Protein AF-A0A6J0A9E3-F1 (afdb_monomer_lite)

pLDDT: mean 71.64, std 21.7, range [32.66, 97.62]

Structure (mmCIF, N/CA/C/O backbone):
data_AF-A0A6J0A9E3-F1
#
_entry.id   AF-A0A6J0A9E3-F1
#
loop_
_atom_site.group_PDB
_atom_site.id
_atom_site.type_symbol
_atom_site.label_atom_id
_atom_site.label_alt_id
_atom_site.label_comp_id
_atom_site.label_asym_id
_atom_site.label_entity_id
_atom_site.label_seq_id
_atom_site.pdbx_PDB_ins_code
_atom_site.Cartn_x
_atom_site.Cartn_y
_atom_site.Cartn_z
_atom_site.occupancy
_atom_site.B_iso_or_equiv
_atom_site.auth_seq_id
_atom_site.auth_comp_id
_atom_site.auth_asym_id
_atom_site.auth_atom_i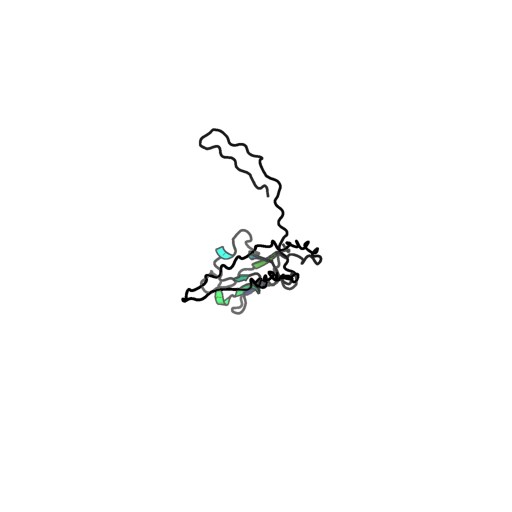d
_atom_site.pdbx_PDB_model_num
ATOM 1 N N . TRP A 1 1 ? 7.634 0.280 -9.170 1.00 94.19 1 TRP A N 1
ATOM 2 C CA . TRP A 1 1 ? 6.424 0.664 -8.422 1.00 94.19 1 TRP A CA 1
ATOM 3 C C . TRP A 1 1 ? 5.252 0.596 -9.374 1.00 94.19 1 TRP A C 1
ATOM 5 O O . TRP A 1 1 ? 5.430 0.999 -10.518 1.00 94.19 1 TRP A O 1
ATOM 15 N N . SER A 1 2 ? 4.120 0.053 -8.935 1.00 93.94 2 SER A N 1
ATOM 16 C CA . SER A 1 2 ? 2.859 0.096 -9.679 1.00 93.94 2 SER A CA 1
ATOM 17 C C . SER A 1 2 ? 2.218 1.485 -9.619 1.00 93.94 2 SER A C 1
ATOM 19 O O . SER A 1 2 ? 2.639 2.338 -8.829 1.00 93.94 2 SER A O 1
ATOM 21 N N . ASP A 1 3 ? 1.162 1.672 -10.410 1.00 96.12 3 ASP A N 1
ATOM 22 C CA . ASP A 1 3 ? 0.161 2.705 -10.146 1.00 96.12 3 ASP A CA 1
ATOM 23 C C . ASP A 1 3 ? -0.549 2.440 -8.803 1.00 96.12 3 ASP A C 1
ATOM 25 O O . ASP A 1 3 ? -0.415 1.357 -8.216 1.00 96.12 3 ASP A O 1
ATOM 29 N N . TRP A 1 4 ? -1.276 3.445 -8.310 1.00 96.75 4 TRP A N 1
ATOM 30 C CA . TRP A 1 4 ? -2.103 3.316 -7.111 1.00 96.75 4 TRP A CA 1
ATOM 31 C C . TRP A 1 4 ? -3.332 2.444 -7.381 1.00 96.75 4 TRP A C 1
ATOM 33 O O . TRP A 1 4 ? -3.966 2.541 -8.431 1.00 96.75 4 TRP A O 1
ATOM 43 N N . ILE A 1 5 ? -3.643 1.592 -6.412 1.00 97.06 5 ILE A N 1
ATOM 44 C CA . ILE A 1 5 ? -4.731 0.624 -6.408 1.00 97.06 5 ILE A CA 1
ATOM 45 C C . ILE A 1 5 ? -5.691 1.061 -5.300 1.00 97.06 5 ILE A C 1
ATOM 47 O O . ILE A 1 5 ? -5.298 1.082 -4.134 1.00 97.06 5 ILE A O 1
ATOM 51 N N . ASN A 1 6 ? -6.901 1.448 -5.703 1.00 96.25 6 ASN A N 1
ATOM 52 C CA . ASN A 1 6 ? -8.022 1.828 -4.842 1.00 96.25 6 ASN A CA 1
ATOM 53 C C . ASN A 1 6 ? -9.274 1.089 -5.347 1.00 96.25 6 ASN A C 1
ATOM 55 O O . ASN A 1 6 ? -10.073 1.617 -6.129 1.00 96.25 6 ASN A O 1
ATOM 59 N N . GLY A 1 7 ? -9.311 -0.217 -5.099 1.00 92.88 7 GLY A N 1
ATOM 60 C CA . GLY A 1 7 ? -10.328 -1.121 -5.619 1.00 92.88 7 GLY A CA 1
ATOM 61 C C . GLY A 1 7 ? -11.531 -1.259 -4.692 1.00 92.88 7 GLY A C 1
ATOM 62 O O . GLY A 1 7 ? -12.650 -1.456 -5.178 1.00 92.88 7 GLY A O 1
ATOM 63 N N . HIS A 1 8 ? -11.314 -1.168 -3.383 1.00 93.94 8 HIS A N 1
ATOM 64 C CA . HIS A 1 8 ? -12.345 -1.218 -2.364 1.00 93.94 8 HIS A CA 1
ATOM 65 C C . HIS A 1 8 ? -12.559 0.168 -1.755 1.00 93.94 8 HIS A C 1
ATOM 67 O O . HIS A 1 8 ? -11.704 1.026 -1.845 1.00 93.94 8 HIS A O 1
ATOM 73 N N . HIS A 1 9 ? -13.767 0.419 -1.250 1.00 92.12 9 HIS A N 1
ATOM 74 C CA . HIS A 1 9 ? -14.094 1.698 -0.630 1.00 92.12 9 HIS A CA 1
ATOM 75 C C . HIS A 1 9 ? -14.979 1.437 0.590 1.00 92.12 9 HIS A C 1
ATOM 77 O O . HIS A 1 9 ? -15.929 0.648 0.489 1.00 92.12 9 HIS A O 1
ATOM 83 N N . PRO A 1 10 ? -14.746 2.117 1.720 1.00 89.88 10 PRO A N 1
ATOM 84 C CA . PRO A 1 10 ? -15.525 1.906 2.926 1.00 89.88 10 PRO A CA 1
ATOM 85 C C . PRO A 1 10 ? -16.946 2.456 2.805 1.00 89.88 10 PRO A C 1
ATOM 87 O O . PRO A 1 10 ? -17.189 3.572 2.338 1.00 89.88 10 PRO A O 1
ATOM 90 N N . SER A 1 11 ? -17.909 1.690 3.309 1.00 84.75 11 SER A N 1
ATOM 91 C CA . SER A 1 11 ? -19.286 2.113 3.551 1.00 84.75 11 SER A CA 1
ATOM 92 C C . SER A 1 11 ? -19.613 2.105 5.054 1.00 84.75 11 SER A C 1
ATOM 94 O O . SER A 1 11 ? -18.792 1.782 5.912 1.00 84.75 11 SER A O 1
ATOM 96 N N . GLY A 1 12 ? -20.826 2.540 5.410 1.00 77.31 12 GLY A N 1
ATOM 97 C CA . GLY A 1 12 ? -21.225 2.766 6.807 1.00 77.31 12 GLY A CA 1
ATOM 98 C C . GLY A 1 12 ? -21.613 1.515 7.609 1.00 77.31 12 GLY A C 1
ATOM 99 O O . GLY A 1 12 ? -22.109 1.658 8.725 1.00 77.31 12 GLY A O 1
ATOM 100 N N . GLY A 1 13 ? -21.476 0.307 7.056 1.00 81.06 13 GLY A N 1
ATOM 101 C CA . GLY A 1 13 ? -21.818 -0.939 7.755 1.00 81.06 13 GLY A CA 1
ATOM 102 C C . GLY A 1 13 ? -20.806 -1.297 8.850 1.00 81.06 13 GLY A C 1
ATOM 103 O O . GLY A 1 13 ? -19.618 -1.056 8.689 1.00 81.06 13 GLY A O 1
ATOM 104 N N . SER A 1 14 ? -21.240 -1.900 9.962 1.00 77.88 14 SER A N 1
ATOM 105 C CA . SER A 1 14 ? -20.317 -2.332 11.033 1.00 77.88 14 SER A CA 1
ATOM 106 C C . SER A 1 14 ? -19.360 -3.441 10.597 1.00 77.88 14 SER A C 1
ATOM 108 O O . SER A 1 14 ? -18.218 -3.474 11.043 1.00 77.88 14 SER A O 1
ATOM 110 N N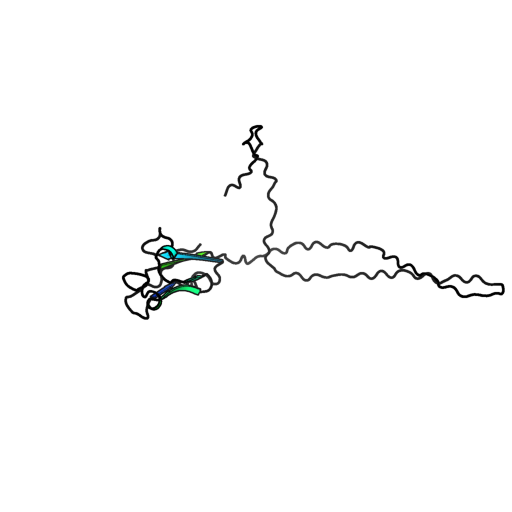 . ASP A 1 15 ? -19.835 -4.319 9.715 1.00 82.56 15 ASP A N 1
ATOM 111 C CA . ASP A 1 15 ? -19.093 -5.481 9.207 1.00 82.56 15 ASP A CA 1
ATOM 112 C C . ASP A 1 15 ? -18.286 -5.132 7.946 1.00 82.56 15 ASP A C 1
ATOM 114 O O . ASP A 1 15 ? -17.757 -6.009 7.266 1.00 82.56 15 ASP A O 1
ATOM 118 N N . ASP A 1 16 ? -18.250 -3.845 7.613 1.00 90.25 16 ASP A N 1
ATOM 119 C CA . ASP A 1 16 ? -17.576 -3.312 6.446 1.00 90.25 16 ASP A CA 1
ATOM 120 C C . ASP A 1 16 ? -16.189 -2.766 6.809 1.00 90.25 16 ASP A C 1
ATOM 122 O O . ASP A 1 16 ? -15.766 -2.780 7.971 1.00 90.25 16 ASP A O 1
ATOM 126 N N . GLY A 1 17 ? -15.449 -2.290 5.821 1.00 94.50 17 GLY A N 1
ATOM 127 C CA . GLY A 1 17 ? -14.131 -1.727 6.043 1.00 94.50 17 GLY A CA 1
ATOM 128 C C . GLY A 1 17 ? -13.493 -1.293 4.748 1.00 94.50 17 GLY A C 1
ATOM 129 O O . GLY A 1 17 ? -14.184 -0.875 3.828 1.00 94.50 17 GLY A O 1
ATOM 130 N N . ASP A 1 18 ? -12.173 -1.397 4.688 1.00 96.06 18 ASP A N 1
ATOM 131 C CA . ASP A 1 18 ? -11.447 -1.125 3.464 1.00 96.06 18 ASP A CA 1
ATOM 132 C C . ASP A 1 18 ? -10.317 -2.125 3.219 1.00 96.06 18 ASP A C 1
ATOM 134 O O . ASP A 1 18 ? -9.580 -2.463 4.151 1.00 96.06 18 ASP A O 1
ATOM 138 N N . TRP A 1 19 ? -10.192 -2.643 1.995 1.00 96.12 19 TRP A N 1
ATOM 139 C CA . TRP A 1 19 ? -9.196 -3.664 1.666 1.00 96.12 19 TRP A CA 1
ATOM 140 C C . TRP A 1 19 ? -8.634 -3.535 0.257 1.00 96.12 19 TRP A C 1
ATOM 142 O O . TRP A 1 19 ? -9.332 -3.677 -0.741 1.00 96.12 19 TRP A O 1
ATOM 152 N N . GLU A 1 20 ? -7.313 -3.430 0.178 1.00 97.12 20 GLU A N 1
ATOM 153 C CA . GLU A 1 20 ? -6.623 -3.331 -1.100 1.00 97.12 20 GLU A CA 1
ATOM 154 C C . GLU A 1 20 ? -5.749 -4.547 -1.351 1.00 97.12 20 GLU A C 1
ATOM 156 O O . GLU A 1 20 ? -4.940 -4.947 -0.509 1.00 97.12 20 GLU A O 1
ATOM 161 N N . THR A 1 21 ? -5.897 -5.124 -2.544 1.00 96.12 21 THR A N 1
ATOM 162 C CA . THR A 1 21 ? -5.169 -6.322 -2.972 1.00 96.12 21 THR A CA 1
ATOM 163 C C . THR A 1 21 ? -4.405 -6.053 -4.259 1.00 96.12 21 THR A C 1
ATOM 165 O O . THR A 1 21 ? -4.847 -5.314 -5.137 1.00 96.12 21 THR A O 1
ATOM 168 N N . PHE A 1 22 ? -3.241 -6.682 -4.388 1.00 93.75 22 PHE A N 1
ATOM 169 C CA . PHE A 1 22 ? -2.334 -6.486 -5.520 1.00 93.75 22 PHE A CA 1
ATOM 170 C C . PHE A 1 22 ? -2.208 -7.735 -6.407 1.00 93.75 22 PHE A C 1
ATOM 172 O O . PHE A 1 22 ? -1.394 -7.735 -7.330 1.00 93.75 22 PHE A O 1
ATOM 179 N N . ASP A 1 23 ? -3.014 -8.778 -6.175 1.00 91.44 23 ASP A N 1
ATOM 180 C CA . ASP A 1 23 ? -2.924 -10.081 -6.860 1.00 91.44 23 ASP A CA 1
ATOM 181 C C . ASP A 1 23 ? -2.963 -9.967 -8.393 1.00 91.44 23 ASP A C 1
ATOM 183 O O . ASP A 1 23 ? -2.310 -10.728 -9.106 1.00 91.44 23 ASP A O 1
ATOM 187 N N . HIS A 1 24 ? -3.719 -8.993 -8.906 1.00 88.94 24 HIS A N 1
ATOM 188 C CA . HIS A 1 24 ? -3.869 -8.727 -10.338 1.00 88.94 24 HIS A CA 1
ATOM 189 C C . HIS A 1 24 ? -2.706 -7.922 -10.943 1.00 88.94 24 HIS A C 1
ATOM 191 O O . HIS A 1 24 ? -2.579 -7.860 -12.165 1.00 88.94 24 HIS A O 1
ATOM 197 N N . VAL A 1 25 ? -1.866 -7.310 -10.105 1.00 91.75 25 VAL A N 1
ATOM 198 C CA . VAL A 1 25 ? -0.708 -6.500 -10.512 1.00 91.75 25 VAL A CA 1
ATOM 199 C C . VAL A 1 25 ? 0.581 -7.297 -10.378 1.00 91.75 25 VAL A C 1
ATOM 201 O O . VAL A 1 25 ? 1.472 -7.192 -11.218 1.00 91.75 25 VAL A O 1
ATOM 204 N N . CYS A 1 26 ? 0.711 -8.074 -9.304 1.00 89.12 26 CYS A N 1
ATOM 205 C CA . CYS A 1 26 ? 1.970 -8.695 -8.945 1.00 89.12 26 CYS A CA 1
ATOM 206 C C . CYS A 1 26 ? 1.785 -9.886 -8.014 1.00 89.12 26 CYS A C 1
ATOM 208 O O . CYS A 1 26 ? 1.111 -9.801 -6.997 1.00 89.12 26 CYS A O 1
ATOM 210 N N . THR A 1 27 ? 2.452 -10.994 -8.326 1.00 88.81 27 THR A N 1
ATOM 211 C CA . THR A 1 27 ? 2.346 -12.222 -7.526 1.00 88.81 27 THR A CA 1
ATOM 212 C C . THR A 1 27 ? 3.161 -12.170 -6.231 1.00 88.81 27 THR A C 1
ATOM 214 O O . THR A 1 27 ? 2.803 -12.827 -5.260 1.00 88.81 27 THR A O 1
ATOM 217 N N . ALA A 1 28 ? 4.280 -11.440 -6.213 1.00 89.06 28 ALA A N 1
ATOM 218 C CA . ALA A 1 28 ? 5.194 -11.385 -5.071 1.00 89.06 28 ALA A CA 1
ATOM 219 C C . ALA A 1 28 ? 5.873 -10.005 -4.981 1.00 89.06 28 ALA A C 1
ATOM 221 O O . ALA A 1 28 ? 6.977 -9.829 -5.508 1.00 89.06 28 ALA A O 1
ATOM 222 N N . PRO A 1 29 ? 5.216 -9.011 -4.362 1.00 93.19 29 PRO A N 1
ATOM 223 C CA . PRO A 1 29 ? 5.806 -7.694 -4.176 1.00 93.19 29 PRO A CA 1
ATOM 224 C C . PRO A 1 29 ? 6.969 -7.737 -3.185 1.00 93.19 29 PRO A C 1
ATOM 226 O O . PRO A 1 29 ? 6.939 -8.458 -2.189 1.00 93.19 29 PRO A O 1
ATOM 229 N N . LEU A 1 30 ? 8.004 -6.948 -3.468 1.00 93.44 30 LEU A N 1
ATOM 230 C CA . LEU A 1 30 ? 9.139 -6.753 -2.565 1.00 93.44 30 LEU A CA 1
ATOM 231 C C . LEU A 1 30 ? 8.846 -5.696 -1.503 1.00 93.44 30 LEU A C 1
ATOM 233 O O . LEU A 1 30 ? 9.399 -5.768 -0.410 1.00 93.44 30 LEU A O 1
ATOM 237 N N . ASP A 1 31 ? 7.999 -4.723 -1.833 1.00 96.31 31 ASP A N 1
ATOM 238 C CA . ASP A 1 31 ? 7.593 -3.661 -0.919 1.00 96.31 31 ASP A CA 1
ATOM 239 C C . ASP A 1 31 ? 6.154 -3.212 -1.199 1.00 96.31 31 ASP A C 1
ATOM 241 O O . ASP A 1 31 ? 5.628 -3.420 -2.300 1.00 96.31 31 ASP A O 1
ATOM 245 N N . ILE A 1 32 ? 5.524 -2.599 -0.199 1.00 96.69 32 ILE A N 1
ATOM 246 C CA . ILE A 1 32 ? 4.170 -2.051 -0.272 1.00 96.69 32 ILE A CA 1
ATOM 247 C C . ILE A 1 32 ? 4.127 -0.676 0.380 1.00 96.69 32 ILE A C 1
ATOM 249 O O . ILE A 1 32 ? 4.624 -0.460 1.484 1.00 96.69 32 ILE A O 1
ATOM 253 N N . GLU A 1 33 ? 3.466 0.249 -0.297 1.00 96.56 33 GLU A N 1
ATOM 254 C CA . GLU A 1 33 ? 3.153 1.558 0.242 1.00 96.56 33 GLU A CA 1
ATOM 255 C C . GLU A 1 33 ? 1.639 1.702 0.324 1.00 96.56 33 GLU A C 1
ATOM 257 O O . GLU A 1 33 ? 0.942 1.456 -0.657 1.00 96.56 33 GLU A O 1
ATOM 262 N N . CYS A 1 34 ? 1.148 2.095 1.497 1.00 96.12 34 CYS A N 1
ATOM 263 C CA . CYS A 1 34 ? -0.262 2.361 1.757 1.00 96.12 34 CYS A CA 1
ATOM 264 C C . CYS A 1 34 ? -0.428 3.830 2.143 1.00 96.12 34 CYS A C 1
ATOM 266 O O . CYS A 1 34 ? 0.413 4.375 2.864 1.00 96.12 34 CYS A O 1
ATOM 268 N N . ARG A 1 35 ? -1.511 4.469 1.703 1.00 95.75 35 ARG A N 1
ATOM 269 C CA . ARG A 1 35 ? -1.861 5.842 2.098 1.00 95.75 35 ARG A CA 1
ATOM 270 C C . ARG A 1 35 ? -3.366 6.067 2.024 1.00 95.75 35 ARG A C 1
ATOM 272 O O . ARG A 1 35 ? -4.064 5.287 1.391 1.00 95.75 35 ARG A O 1
ATOM 279 N N . SER A 1 36 ? -3.857 7.139 2.643 1.00 94.62 36 SER A N 1
ATOM 280 C CA . SER A 1 36 ? -5.235 7.575 2.396 1.00 94.62 36 SER A CA 1
ATOM 281 C C . SER A 1 36 ? -5.353 8.145 0.984 1.00 94.62 36 SER A C 1
ATOM 283 O O . SER A 1 36 ? -4.506 8.940 0.568 1.00 94.62 36 SER A O 1
ATOM 285 N N . ALA A 1 37 ? -6.426 7.787 0.283 1.00 94.06 37 ALA A N 1
ATOM 286 C CA . ALA A 1 37 ? -6.752 8.351 -1.022 1.00 94.06 37 ALA A CA 1
ATOM 287 C C . ALA A 1 37 ? -7.172 9.830 -0.916 1.00 94.06 37 ALA A C 1
ATOM 289 O O . ALA A 1 37 ? -6.878 10.640 -1.796 1.00 94.06 37 ALA A O 1
ATOM 290 N N . THR A 1 38 ? -7.824 10.206 0.190 1.00 88.56 38 THR A N 1
ATOM 291 C CA . THR A 1 38 ? -8.326 11.571 0.416 1.00 88.56 38 THR A CA 1
ATOM 292 C C . THR A 1 38 ? -7.292 12.523 1.007 1.00 88.56 38 THR A C 1
ATOM 294 O O . THR A 1 38 ? -7.366 13.721 0.752 1.00 88.56 38 THR A O 1
ATOM 297 N N . GLU A 1 39 ? -6.334 12.009 1.783 1.00 86.88 39 GLU A N 1
ATOM 298 C CA . GLU A 1 39 ? -5.303 12.822 2.441 1.00 86.88 39 GLU A CA 1
ATOM 299 C C . GLU A 1 39 ? -3.907 12.201 2.242 1.00 86.88 39 GLU A C 1
ATOM 301 O O . GLU A 1 39 ? -3.304 11.659 3.172 1.00 86.88 39 GLU A O 1
ATOM 306 N N . PRO A 1 40 ? -3.369 12.255 1.010 1.00 84.94 40 PRO A N 1
ATOM 307 C CA . PRO A 1 40 ? -2.137 11.560 0.637 1.00 84.94 40 PRO A CA 1
ATOM 308 C C . PRO A 1 40 ? -0.861 12.168 1.239 1.00 84.94 40 PRO A C 1
ATOM 310 O O . PRO A 1 40 ? 0.216 11.592 1.090 1.00 84.94 40 PRO A O 1
ATOM 313 N N . HIS A 1 41 ? -0.953 13.350 1.856 1.00 85.31 41 HIS A N 1
ATOM 314 C CA . HIS A 1 41 ? 0.182 14.045 2.467 1.00 85.31 41 HIS A CA 1
ATOM 315 C C . HIS A 1 41 ? 0.445 13.628 3.916 1.00 85.31 41 HIS A C 1
ATOM 317 O O . HIS A 1 41 ? 1.525 13.910 4.434 1.00 85.31 41 HIS A O 1
ATOM 323 N N . LEU A 1 42 ? -0.521 12.973 4.565 1.00 83.81 42 LEU A N 1
ATOM 324 C CA . LEU A 1 42 ? -0.360 12.439 5.912 1.00 83.81 42 LEU A CA 1
ATOM 325 C C . LEU A 1 42 ? 0.084 10.982 5.851 1.00 83.81 42 LEU A C 1
ATOM 327 O O . LEU A 1 42 ? -0.353 10.214 4.991 1.00 83.81 42 LEU A O 1
ATOM 331 N N . SER A 1 43 ? 0.926 10.575 6.801 1.00 86.56 43 SER A N 1
ATOM 332 C CA . SER A 1 43 ? 1.203 9.155 6.968 1.00 86.56 43 SER A CA 1
ATOM 333 C C . SER A 1 43 ? -0.082 8.454 7.386 1.00 86.56 43 SER A C 1
ATOM 335 O O . SER A 1 43 ? -0.766 8.884 8.314 1.00 86.56 43 SER A O 1
ATOM 337 N N . TRP A 1 44 ? -0.390 7.320 6.762 1.00 83.19 44 TRP A N 1
ATOM 338 C CA . TRP A 1 44 ? -1.557 6.520 7.138 1.00 83.19 44 TRP A CA 1
ATOM 339 C C . TRP A 1 44 ? -1.561 6.131 8.626 1.00 83.19 44 TRP A C 1
ATOM 341 O O . TRP A 1 44 ? -2.624 5.987 9.222 1.00 83.19 44 TRP A O 1
ATOM 351 N N . ARG A 1 45 ? -0.376 6.028 9.245 1.00 86.44 45 ARG A N 1
ATOM 352 C CA . ARG A 1 45 ? -0.202 5.745 10.680 1.00 86.44 45 ARG A CA 1
ATOM 353 C C . ARG A 1 45 ? -0.590 6.923 11.577 1.00 86.44 45 ARG A C 1
ATOM 355 O O . ARG A 1 45 ? -0.918 6.721 12.741 1.00 86.44 45 ARG A O 1
ATOM 362 N N . GLU A 1 46 ? -0.534 8.144 11.056 1.00 87.00 46 GLU A N 1
ATOM 363 C CA . GLU A 1 46 ? -0.870 9.376 11.781 1.00 87.00 46 GLU A CA 1
ATOM 364 C C . GLU A 1 46 ? -2.377 9.661 11.773 1.00 87.00 46 GLU A C 1
ATOM 366 O O . GLU A 1 46 ? -2.852 10.457 12.579 1.00 87.00 46 GLU A O 1
ATOM 371 N N . LEU A 1 47 ? -3.146 8.968 10.924 1.00 87.69 47 LEU A N 1
ATOM 372 C CA . LEU A 1 47 ? -4.608 9.085 10.849 1.00 87.69 47 LEU A CA 1
ATOM 373 C C . LEU A 1 47 ? -5.330 8.490 12.069 1.00 87.69 47 LEU A C 1
ATOM 375 O O . LEU A 1 47 ? -6.530 8.704 12.237 1.00 87.69 47 LEU A O 1
ATOM 379 N N . GLY A 1 48 ? -4.613 7.748 12.919 1.00 88.56 48 GLY A N 1
ATOM 380 C CA . GLY A 1 48 ? -5.134 7.226 14.184 1.00 88.56 48 GLY A CA 1
ATOM 381 C C . GLY A 1 48 ? -6.079 6.028 14.056 1.00 88.56 48 GLY A C 1
ATOM 382 O O . GLY A 1 48 ? -6.636 5.607 15.067 1.00 88.56 48 GLY A O 1
ATOM 383 N N . GLN A 1 49 ? -6.241 5.471 12.852 1.00 91.75 49 GLN A N 1
ATOM 384 C CA . GLN A 1 49 ? -7.040 4.272 12.594 1.00 91.75 49 GLN A CA 1
ATOM 385 C C . GLN A 1 49 ? -6.253 2.982 12.840 1.00 91.75 49 GLN A C 1
ATOM 387 O O . GLN A 1 49 ? -5.048 2.910 12.589 1.00 91.75 49 GLN A O 1
ATOM 392 N N . GLU A 1 50 ? -6.946 1.947 13.311 1.00 93.12 50 GLU A N 1
ATOM 393 C CA . GLU A 1 50 ? -6.377 0.609 13.486 1.00 93.12 50 GLU A CA 1
ATOM 394 C C . GLU A 1 50 ? -6.350 -0.092 12.122 1.00 93.12 50 GLU A C 1
ATOM 396 O O . GLU A 1 50 ? -7.380 -0.543 11.625 1.00 93.12 50 GLU A O 1
ATOM 401 N N . THR A 1 51 ? -5.185 -0.108 11.476 1.00 94.12 51 THR A N 1
ATOM 402 C CA . THR A 1 51 ? -5.028 -0.547 10.081 1.00 94.12 51 THR A CA 1
ATOM 403 C C . THR A 1 51 ? -3.786 -1.413 9.913 1.00 94.12 51 THR A C 1
ATOM 405 O O . THR A 1 51 ? -2.804 -1.291 10.650 1.00 94.12 51 THR A O 1
ATOM 408 N N . GLN A 1 52 ? -3.820 -2.307 8.927 1.00 95.81 52 GLN A N 1
ATOM 409 C CA . GLN A 1 52 ? -2.728 -3.223 8.616 1.00 95.81 52 GLN A CA 1
ATOM 410 C C . GLN A 1 52 ? -2.313 -3.069 7.152 1.00 95.81 52 GLN A C 1
ATOM 412 O O . GLN A 1 52 ? -3.150 -3.101 6.261 1.00 95.81 52 GLN A O 1
ATOM 417 N N . CYS A 1 53 ? -1.011 -2.934 6.906 1.00 96.69 53 CYS A N 1
ATOM 418 C CA . CYS A 1 53 ? -0.425 -2.780 5.574 1.00 96.69 53 CYS A CA 1
ATOM 419 C C . CYS A 1 53 ? 0.795 -3.701 5.463 1.00 96.69 53 CYS A C 1
ATOM 421 O O . CYS A 1 53 ? 1.767 -3.529 6.209 1.00 96.69 53 CYS A O 1
ATOM 423 N N . ASN A 1 54 ? 0.744 -4.708 4.589 1.00 96.50 54 ASN A N 1
ATOM 424 C CA . ASN A 1 54 ? 1.817 -5.688 4.456 1.00 96.50 54 ASN A CA 1
ATOM 425 C C . ASN A 1 54 ? 1.883 -6.343 3.069 1.00 96.50 54 ASN A C 1
ATOM 427 O O . ASN A 1 54 ? 0.866 -6.677 2.472 1.00 9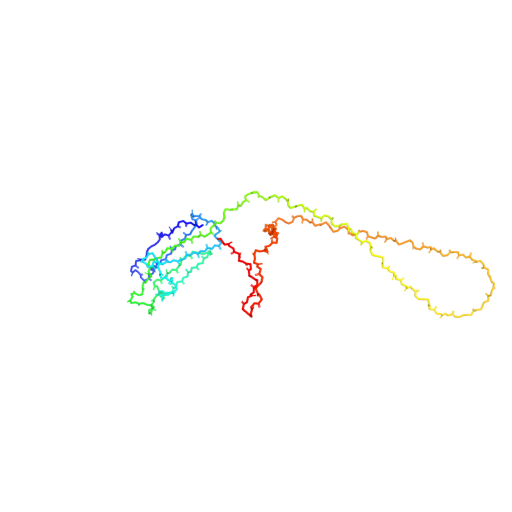6.50 54 ASN A O 1
ATOM 431 N N . VAL A 1 55 ? 3.100 -6.638 2.605 1.00 95.56 55 VAL A N 1
ATOM 432 C CA . VAL A 1 55 ? 3.360 -7.325 1.326 1.00 95.56 55 VAL A CA 1
ATOM 433 C C . VAL A 1 55 ? 2.765 -8.733 1.233 1.00 95.56 55 VAL A C 1
ATOM 435 O O . VAL A 1 55 ? 2.683 -9.279 0.143 1.00 95.56 55 VAL A O 1
ATOM 438 N N . SER A 1 56 ? 2.375 -9.350 2.351 1.00 94.62 56 SER A N 1
ATOM 439 C CA . SER A 1 56 ? 1.795 -10.694 2.364 1.00 94.62 56 SER A CA 1
ATOM 440 C C . SER A 1 56 ? 0.294 -10.719 2.086 1.00 94.62 56 SER A C 1
ATOM 442 O O . SER A 1 56 ? -0.209 -11.769 1.698 1.00 94.62 56 SER A O 1
ATOM 444 N N . PHE A 1 57 ? -0.428 -9.631 2.360 1.00 94.06 57 PHE A N 1
ATOM 445 C CA . PHE A 1 57 ? -1.897 -9.615 2.297 1.00 94.06 57 PHE A CA 1
ATOM 446 C C . PHE A 1 57 ? -2.496 -8.307 1.764 1.00 94.06 57 PHE A C 1
ATOM 448 O O . PHE A 1 57 ? -3.704 -8.238 1.581 1.00 94.06 57 PHE A O 1
ATOM 455 N N . GLY A 1 58 ? -1.683 -7.280 1.514 1.00 96.25 58 GLY A N 1
ATOM 456 C CA . GLY A 1 58 ? -2.141 -5.976 1.045 1.00 96.25 58 GLY A CA 1
ATOM 457 C C . GLY A 1 58 ? -2.468 -5.025 2.191 1.00 96.25 58 GLY A C 1
ATOM 458 O O . GLY A 1 58 ? -1.722 -4.940 3.172 1.00 96.25 58 GLY A O 1
ATOM 459 N N . PHE A 1 59 ? -3.570 -4.295 2.049 1.00 97.19 59 PHE A N 1
ATOM 460 C CA . PHE A 1 59 ? -4.084 -3.387 3.068 1.00 97.19 59 PHE A CA 1
ATOM 461 C C . PHE A 1 59 ? -5.407 -3.894 3.630 1.00 97.19 59 PHE A C 1
ATOM 463 O O . PHE A 1 59 ? -6.244 -4.398 2.887 1.00 97.19 59 PHE A O 1
ATOM 470 N N . ILE A 1 60 ? -5.580 -3.763 4.945 1.00 96.56 60 ILE A N 1
ATOM 471 C CA . ILE A 1 60 ? -6.796 -4.150 5.654 1.00 96.56 60 ILE A CA 1
ATOM 472 C C . ILE A 1 60 ? -7.118 -3.090 6.708 1.00 96.56 60 ILE A C 1
ATOM 474 O O . ILE A 1 60 ? -6.331 -2.835 7.625 1.00 96.56 60 ILE A O 1
ATOM 478 N N . CYS A 1 61 ? -8.326 -2.553 6.618 1.00 95.50 61 CYS A N 1
ATOM 479 C CA . CYS A 1 61 ? -9.016 -1.799 7.646 1.00 95.50 61 CYS A CA 1
ATOM 480 C C . CYS A 1 61 ? -10.392 -2.426 7.872 1.00 95.50 61 CYS A C 1
ATOM 482 O O . CYS A 1 61 ? -11.068 -2.812 6.921 1.00 95.50 61 CYS A O 1
ATOM 484 N N . LYS A 1 62 ? -10.830 -2.512 9.128 1.00 95.38 62 LYS A N 1
ATOM 485 C CA . LYS A 1 62 ? -12.188 -2.952 9.458 1.00 95.38 62 LYS A CA 1
ATOM 486 C C . LYS A 1 62 ? -12.885 -1.945 10.350 1.00 95.38 62 LYS A C 1
ATOM 488 O O . LYS A 1 62 ? -12.273 -1.449 11.300 1.00 95.38 62 LYS A O 1
ATOM 493 N N . ASN A 1 63 ? -14.168 -1.701 10.098 1.00 93.38 63 ASN A N 1
ATOM 494 C CA . ASN A 1 63 ? -14.975 -0.771 10.887 1.00 93.38 63 ASN A CA 1
ATOM 495 C C . ASN A 1 63 ? -15.119 -1.241 12.344 1.00 93.38 63 ASN A C 1
ATOM 497 O O . ASN A 1 63 ? -15.047 -0.419 13.258 1.00 93.38 63 ASN A O 1
ATOM 501 N N . GLU A 1 64 ? -15.212 -2.557 12.577 1.00 92.94 64 GLU A N 1
ATOM 502 C CA . GLU A 1 64 ? -15.247 -3.153 13.924 1.00 92.94 64 GLU A CA 1
ATOM 503 C C . GLU A 1 64 ? -14.047 -2.750 14.805 1.00 92.94 64 GLU A C 1
ATOM 505 O O . GLU A 1 64 ? -14.205 -2.544 16.011 1.00 92.94 64 GLU A O 1
ATOM 510 N N . ASP A 1 65 ? -12.875 -2.543 14.197 1.00 93.38 65 ASP A N 1
ATOM 511 C CA . ASP A 1 65 ? -11.633 -2.195 14.894 1.00 93.38 65 ASP A CA 1
ATOM 512 C C . ASP A 1 65 ? -11.474 -0.674 15.113 1.00 93.38 65 ASP A C 1
ATOM 514 O O . ASP A 1 65 ? -10.605 -0.231 15.869 1.00 93.38 65 ASP A O 1
ATOM 518 N N . GLN A 1 66 ? -12.335 0.153 14.502 1.00 92.75 66 GLN A N 1
ATOM 519 C CA . GLN A 1 66 ? -12.251 1.620 14.587 1.00 92.75 66 GLN A CA 1
ATOM 520 C C . GLN A 1 66 ? -13.007 2.214 15.780 1.00 92.75 66 GLN A C 1
ATOM 522 O O . GLN A 1 66 ? -13.016 3.439 15.974 1.00 92.75 66 GLN A O 1
ATOM 527 N N . PHE A 1 67 ? -13.648 1.383 16.604 1.00 90.19 67 PHE A N 1
ATOM 528 C CA . PHE A 1 67 ? -14.417 1.869 17.742 1.00 90.19 67 PHE A CA 1
ATOM 529 C C . PHE A 1 67 ? -13.530 2.654 18.725 1.00 90.19 67 PHE A C 1
ATOM 531 O O . PHE A 1 67 ? -12.565 2.140 19.290 1.00 90.19 67 PHE A O 1
ATOM 538 N N . GLY A 1 68 ? -13.858 3.934 18.932 1.00 86.62 68 GLY A N 1
ATOM 539 C CA . GLY A 1 68 ? -13.104 4.835 19.812 1.00 86.62 68 GLY A CA 1
ATOM 540 C C . GLY A 1 68 ? -11.795 5.389 19.228 1.00 86.62 68 GLY A C 1
ATOM 541 O O . GLY A 1 68 ? -11.077 6.086 19.943 1.00 86.62 68 GLY A O 1
ATOM 542 N N . LYS A 1 69 ? -11.484 5.114 17.954 1.00 84.94 69 LYS A N 1
ATOM 543 C CA . LYS A 1 69 ? -10.272 5.590 17.254 1.00 84.94 69 LYS A CA 1
ATOM 544 C C . LYS A 1 69 ? -10.494 6.862 16.427 1.00 84.94 69 LYS A C 1
ATOM 546 O O . LYS A 1 69 ? -9.542 7.502 15.998 1.00 84.94 69 LYS A O 1
ATOM 551 N N . GLY A 1 70 ? -11.750 7.263 16.244 1.00 78.31 70 GLY A N 1
ATOM 552 C CA . GLY A 1 70 ? -12.131 8.461 15.504 1.00 78.31 70 GLY A CA 1
ATOM 553 C C . GLY A 1 70 ? -13.601 8.836 15.717 1.00 78.31 70 GLY A C 1
ATOM 554 O O . GLY A 1 70 ? -14.317 8.148 16.447 1.00 78.31 70 GLY A O 1
ATOM 555 N N . PRO A 1 71 ? -14.071 9.923 15.084 1.00 79.00 71 PRO A N 1
ATOM 556 C CA . PRO A 1 71 ? -15.425 10.444 15.285 1.00 79.00 71 PRO A CA 1
ATOM 557 C C . PRO A 1 71 ? -16.533 9.543 14.724 1.00 79.00 71 PRO A C 1
ATOM 559 O O . PRO A 1 71 ? -17.661 9.611 15.206 1.00 79.00 71 PRO A O 1
ATOM 562 N N . PHE A 1 72 ? -16.225 8.715 13.721 1.00 81.44 72 PHE A N 1
ATOM 563 C CA . PHE A 1 72 ? -17.236 7.967 12.966 1.00 81.44 72 PHE A CA 1
ATOM 564 C C . PHE A 1 72 ? -17.117 6.442 13.073 1.00 81.44 72 PHE A C 1
ATOM 566 O O . PHE A 1 72 ? -18.003 5.760 12.578 1.00 81.44 72 PHE A O 1
ATOM 573 N N . ALA A 1 73 ? -16.079 5.912 13.738 1.00 88.94 73 ALA A N 1
ATOM 574 C CA . ALA A 1 73 ? -15.830 4.467 13.877 1.00 88.94 73 ALA A CA 1
ATOM 575 C C . ALA A 1 73 ? -15.960 3.677 12.552 1.00 88.94 73 ALA A C 1
ATOM 577 O O . ALA A 1 73 ? -16.429 2.544 12.536 1.00 88.94 73 ALA A O 1
ATOM 578 N N . VAL A 1 74 ? -15.542 4.297 11.448 1.00 91.44 74 VAL A N 1
ATOM 579 C CA . VAL A 1 74 ? -15.465 3.703 10.109 1.00 91.44 74 VAL A CA 1
ATOM 580 C C . VAL A 1 74 ? -14.077 3.945 9.543 1.00 91.44 74 VAL A C 1
ATOM 582 O O . VAL A 1 74 ? -13.437 4.932 9.911 1.00 91.44 74 VAL A O 1
ATOM 585 N N . CYS A 1 75 ? -13.629 3.064 8.662 1.00 94.06 75 CYS A N 1
ATOM 586 C CA . CYS A 1 75 ? -12.403 3.194 7.893 1.00 94.06 75 CYS A CA 1
ATOM 587 C C . CYS A 1 75 ? -12.438 4.429 6.989 1.00 94.06 75 CYS A C 1
ATOM 589 O O . CYS A 1 75 ? -13.492 4.828 6.491 1.00 94.06 75 CYS A O 1
ATOM 591 N N . TYR A 1 76 ? -11.277 5.055 6.807 1.00 93.38 76 TYR A N 1
ATOM 592 C CA . TYR A 1 76 ? -11.068 5.978 5.697 1.00 93.38 76 TYR A CA 1
ATOM 593 C C . TYR A 1 76 ? -10.845 5.203 4.401 1.00 93.38 76 TYR A C 1
ATOM 595 O O . TYR A 1 76 ? -10.658 3.992 4.429 1.00 93.38 76 TYR A O 1
ATOM 603 N N . ASP A 1 77 ? -10.891 5.926 3.286 1.00 94.88 77 ASP A N 1
ATOM 604 C CA . ASP A 1 77 ? -10.582 5.399 1.960 1.00 94.88 77 ASP A CA 1
ATOM 605 C C . ASP A 1 77 ? -9.061 5.353 1.774 1.00 94.88 77 ASP A C 1
ATOM 607 O O . ASP A 1 77 ? -8.377 6.386 1.918 1.00 94.88 77 ASP A O 1
ATOM 611 N N . TYR A 1 78 ? -8.528 4.166 1.500 1.00 95.56 78 TYR A N 1
ATOM 612 C CA . TYR A 1 78 ? -7.104 3.912 1.337 1.00 95.56 78 TYR A CA 1
ATOM 613 C C . TYR A 1 78 ? -6.777 3.392 -0.054 1.00 95.56 78 TYR A C 1
ATOM 615 O O . TYR A 1 78 ? -7.570 2.774 -0.742 1.00 95.56 78 TYR A O 1
ATOM 623 N N . GLU A 1 79 ? -5.537 3.629 -0.454 1.00 97.31 79 GLU A N 1
ATOM 624 C CA . GLU A 1 79 ? -4.988 3.074 -1.677 1.00 97.31 79 GLU A CA 1
ATOM 625 C C . GLU A 1 79 ? -3.570 2.565 -1.439 1.00 97.31 79 GLU A C 1
ATOM 627 O O . GLU A 1 79 ? -2.840 3.047 -0.558 1.00 97.31 79 GLU A O 1
ATOM 632 N N . ILE A 1 80 ? -3.168 1.580 -2.239 1.00 97.62 80 ILE A N 1
ATOM 633 C CA . ILE A 1 80 ? -1.841 0.973 -2.158 1.00 97.62 80 ILE A CA 1
ATOM 634 C C . ILE A 1 80 ? -1.098 1.052 -3.479 1.00 97.62 80 ILE A C 1
ATOM 636 O O . ILE A 1 80 ? -1.690 1.088 -4.551 1.00 97.62 80 ILE A O 1
ATOM 640 N N . ARG A 1 81 ? 0.225 0.992 -3.419 1.00 97.19 81 ARG A N 1
ATOM 641 C CA . ARG A 1 81 ? 1.053 0.633 -4.570 1.00 97.19 81 ARG A CA 1
ATOM 642 C C . ARG A 1 81 ? 2.135 -0.331 -4.134 1.00 97.19 81 ARG A C 1
ATOM 644 O O . ARG A 1 81 ? 2.597 -0.297 -2.994 1.00 97.19 81 ARG A O 1
ATOM 651 N N . VAL A 1 82 ? 2.564 -1.180 -5.054 1.00 96.94 82 VAL A N 1
ATOM 652 C CA . VAL A 1 82 ? 3.547 -2.221 -4.761 1.00 96.94 82 VAL A CA 1
ATOM 653 C C . VAL A 1 82 ? 4.826 -2.031 -5.557 1.00 96.94 82 VAL A C 1
ATOM 655 O O . VAL A 1 82 ? 4.826 -1.591 -6.713 1.00 96.94 82 VAL A O 1
ATOM 658 N N . TYR A 1 83 ? 5.952 -2.372 -4.938 1.00 95.44 83 TYR A N 1
ATOM 659 C CA . TYR A 1 83 ? 7.227 -2.474 -5.624 1.00 95.44 83 TYR A CA 1
ATOM 660 C C . TYR A 1 83 ? 7.439 -3.913 -6.074 1.00 95.44 83 TYR A C 1
ATOM 662 O O . TYR A 1 83 ? 7.751 -4.795 -5.276 1.00 95.44 83 TYR A O 1
ATOM 670 N N . CYS A 1 84 ? 7.261 -4.147 -7.371 1.00 91.31 84 CYS A N 1
ATOM 671 C CA . CYS A 1 84 ? 7.450 -5.457 -7.970 1.00 91.31 84 CYS A CA 1
ATOM 672 C C . CYS A 1 84 ? 8.639 -5.456 -8.911 1.00 91.31 84 CYS A C 1
ATOM 674 O O . CYS A 1 84 ? 8.744 -4.607 -9.797 1.00 91.31 84 CYS A O 1
ATOM 676 N N . CYS A 1 85 ? 9.520 -6.427 -8.696 1.00 83.12 85 CYS A N 1
ATOM 677 C CA . CYS A 1 85 ? 10.570 -6.763 -9.636 1.00 83.12 85 CYS A CA 1
ATOM 678 C C . CYS A 1 85 ? 10.066 -7.889 -10.526 1.00 83.12 85 CYS A C 1
ATOM 680 O O . CYS A 1 85 ? 9.645 -8.938 -10.035 1.00 83.12 85 CYS A O 1
ATOM 682 N N . GLU A 1 86 ? 10.155 -7.694 -11.833 1.00 72.50 86 GLU A N 1
ATOM 683 C CA . GLU A 1 86 ? 10.062 -8.816 -12.752 1.00 72.50 86 GLU A CA 1
ATOM 684 C C . GLU A 1 86 ? 11.257 -9.735 -12.497 1.00 72.50 86 GLU A C 1
ATOM 686 O O . GLU A 1 86 ? 12.404 -9.294 -12.354 1.00 72.50 86 GLU A O 1
ATOM 691 N N . LYS A 1 87 ? 10.990 -11.033 -12.373 1.00 58.97 87 LYS A N 1
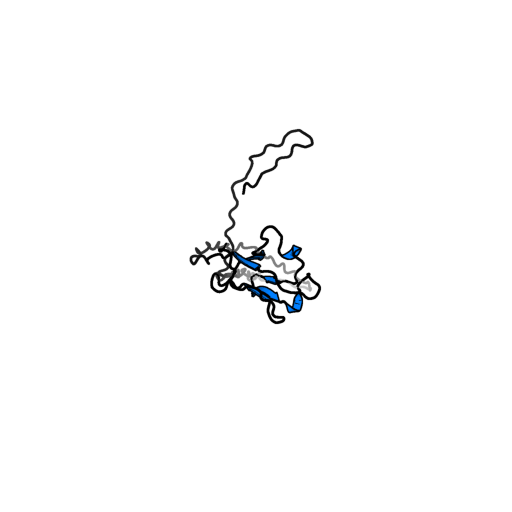ATOM 692 C CA . LYS A 1 87 ? 12.053 -12.019 -12.240 1.00 58.97 87 LYS A CA 1
ATOM 693 C C . LYS A 1 87 ? 12.820 -12.024 -13.560 1.00 58.97 87 LYS A C 1
ATOM 695 O O . LYS A 1 87 ? 12.252 -12.349 -14.594 1.00 58.97 87 LYS A O 1
ATOM 700 N N . MET A 1 88 ? 14.096 -11.645 -13.539 1.00 51.75 88 MET A N 1
ATOM 701 C CA . MET A 1 88 ? 14.937 -11.729 -14.732 1.00 51.75 88 MET A CA 1
ATOM 702 C C . MET A 1 88 ? 15.089 -13.213 -15.104 1.00 51.75 88 MET A C 1
ATOM 704 O O . MET A 1 88 ? 15.811 -13.950 -14.433 1.00 51.75 88 MET A O 1
ATOM 708 N N . ASP A 1 89 ? 14.401 -13.662 -16.154 1.00 54.88 89 ASP A N 1
ATOM 709 C CA . ASP A 1 89 ? 14.369 -15.070 -16.592 1.00 54.88 89 ASP A CA 1
ATOM 710 C C . ASP A 1 89 ? 15.727 -15.611 -17.086 1.00 54.88 89 ASP A C 1
ATOM 712 O O . ASP A 1 89 ? 15.862 -16.801 -17.375 1.00 54.88 89 ASP A O 1
ATOM 716 N N . TRP A 1 90 ? 16.766 -14.771 -17.161 1.00 44.62 90 TRP A N 1
ATOM 717 C CA . TRP A 1 90 ? 18.120 -15.183 -17.523 1.00 44.62 90 TRP A CA 1
ATOM 718 C C . TRP A 1 90 ? 19.104 -14.882 -16.383 1.00 44.62 90 TRP A C 1
ATOM 720 O O . TRP A 1 90 ? 19.433 -13.740 -16.074 1.00 44.62 90 TRP A O 1
ATOM 730 N N . CYS A 1 91 ? 19.603 -15.942 -15.753 1.00 53.47 91 CYS A N 1
ATOM 731 C CA . CYS A 1 91 ? 20.779 -15.878 -14.894 1.00 53.47 91 CYS A CA 1
ATOM 732 C C . CYS A 1 91 ? 21.958 -16.452 -15.686 1.00 53.47 91 CYS A C 1
ATOM 734 O O . CYS A 1 91 ? 21.943 -17.628 -16.054 1.00 53.47 91 CYS A O 1
ATOM 736 N N . ALA A 1 92 ? 22.975 -15.635 -15.969 1.00 53.09 92 ALA A N 1
ATOM 737 C CA . ALA A 1 92 ? 24.225 -16.134 -16.535 1.00 53.09 92 ALA A CA 1
ATOM 738 C C . ALA A 1 92 ? 24.935 -17.035 -15.500 1.00 53.09 92 ALA A C 1
ATOM 740 O O . ALA A 1 92 ? 24.989 -16.667 -14.323 1.00 53.09 92 ALA A O 1
ATOM 741 N N . PRO A 1 93 ? 25.480 -18.201 -15.891 1.00 49.97 93 PRO A N 1
ATOM 742 C CA . PRO A 1 93 ? 26.217 -19.054 -14.967 1.00 49.97 93 PRO A CA 1
ATOM 743 C C . PRO A 1 93 ? 27.438 -18.305 -14.417 1.00 49.97 93 PRO A C 1
ATOM 745 O O . PRO A 1 93 ? 28.251 -17.774 -15.174 1.00 49.97 93 PRO A O 1
ATOM 748 N N . THR A 1 94 ? 27.569 -18.259 -13.091 1.00 51.78 94 THR A N 1
ATOM 749 C CA . THR A 1 94 ? 28.756 -17.719 -12.420 1.00 51.78 94 THR A CA 1
ATOM 750 C C . THR A 1 94 ? 29.959 -18.620 -12.739 1.00 51.78 94 THR A C 1
ATOM 752 O O . THR A 1 94 ? 29.830 -19.842 -12.622 1.00 51.78 94 THR A O 1
ATOM 755 N N . PRO A 1 95 ? 31.127 -18.084 -13.143 1.00 50.50 95 PRO A N 1
ATOM 756 C CA . PRO A 1 95 ? 32.305 -18.911 -13.378 1.00 50.50 95 PRO A CA 1
ATOM 757 C C . PRO A 1 95 ? 32.744 -19.570 -12.065 1.00 50.50 95 PRO A C 1
ATOM 759 O O . PRO A 1 95 ? 33.032 -18.897 -11.078 1.00 50.50 95 PRO A O 1
ATOM 762 N N . THR A 1 96 ? 32.791 -20.900 -12.043 1.00 52.06 96 THR A N 1
ATOM 763 C CA . THR A 1 96 ? 33.310 -21.677 -10.914 1.00 52.06 96 THR A CA 1
ATOM 764 C C . THR A 1 96 ? 34.820 -21.498 -10.795 1.00 52.06 96 THR A C 1
ATOM 766 O O . THR A 1 96 ? 35.573 -21.967 -11.652 1.00 52.06 96 THR A O 1
ATOM 769 N N . THR A 1 97 ? 35.287 -20.873 -9.715 1.00 50.78 97 THR A N 1
ATOM 770 C CA . THR A 1 97 ? 36.710 -20.853 -9.355 1.00 50.78 97 THR A CA 1
ATOM 771 C C . THR A 1 97 ? 37.089 -22.215 -8.777 1.00 50.78 97 THR A C 1
ATOM 773 O O . THR A 1 97 ? 36.713 -22.558 -7.659 1.00 50.78 97 THR A O 1
ATOM 776 N N . THR A 1 98 ? 37.825 -23.019 -9.544 1.00 47.69 98 THR A N 1
ATOM 777 C CA . THR A 1 98 ? 38.412 -24.268 -9.040 1.00 47.69 98 THR A CA 1
ATOM 778 C C . THR A 1 98 ? 39.651 -23.917 -8.223 1.00 47.69 98 THR A C 1
ATOM 780 O O . THR A 1 98 ? 40.676 -23.534 -8.785 1.00 47.69 98 THR A O 1
ATOM 783 N N . THR A 1 99 ? 39.579 -24.017 -6.897 1.00 54.84 99 THR A N 1
ATOM 784 C CA . THR A 1 99 ? 40.768 -23.957 -6.042 1.00 54.84 99 THR A CA 1
ATOM 785 C C . THR A 1 99 ? 41.454 -25.324 -6.047 1.00 54.84 99 THR A C 1
ATOM 787 O O . THR A 1 99 ? 40.891 -26.330 -5.623 1.00 54.84 99 THR A O 1
ATOM 790 N N . SER A 1 100 ? 42.680 -25.375 -6.573 1.00 47.88 100 SER A N 1
ATOM 791 C CA . SER A 1 100 ? 43.530 -26.570 -6.512 1.00 47.88 100 SER A CA 1
ATOM 792 C C . SER A 1 100 ? 43.887 -26.885 -5.051 1.00 47.88 100 SER A C 1
ATOM 794 O O . SER A 1 100 ? 44.210 -25.954 -4.309 1.00 47.88 100 SER A O 1
ATOM 796 N N . PRO A 1 101 ? 43.885 -28.158 -4.611 1.00 48.62 101 PRO A N 1
ATOM 797 C CA . PRO A 1 101 ? 44.267 -28.500 -3.247 1.00 48.62 101 PRO A CA 1
ATOM 798 C C . PRO A 1 101 ? 45.752 -28.192 -3.009 1.00 48.62 101 PRO A C 1
ATOM 800 O O . PRO A 1 101 ? 46.634 -28.735 -3.676 1.00 48.62 101 PRO A O 1
ATOM 803 N N . GLN A 1 102 ? 46.034 -27.320 -2.038 1.00 51.00 102 GLN A N 1
ATOM 804 C CA . GLN A 1 102 ? 47.385 -27.098 -1.529 1.00 51.00 102 GLN A CA 1
ATOM 805 C C . GLN A 1 102 ? 47.754 -28.256 -0.595 1.00 51.00 102 GLN A C 1
ATOM 807 O O . GLN A 1 102 ? 47.084 -28.507 0.405 1.00 51.00 102 GLN A O 1
ATOM 812 N N . SER A 1 103 ? 48.816 -28.983 -0.941 1.00 47.84 103 SER A N 1
ATOM 813 C CA . SER A 1 103 ? 49.317 -30.115 -0.157 1.00 47.84 103 SER A CA 1
ATOM 814 C C . SER A 1 103 ? 50.038 -29.604 1.092 1.00 47.84 103 SER A C 1
ATOM 816 O O . SER A 1 103 ? 51.020 -28.877 0.971 1.00 47.84 103 SER A O 1
ATOM 818 N N . SER A 1 104 ? 49.577 -29.989 2.283 1.00 46.62 104 SER A N 1
ATOM 819 C CA . SER A 1 104 ? 50.293 -29.745 3.541 1.00 46.62 104 SER A CA 1
ATOM 820 C C . SER A 1 104 ? 50.711 -31.096 4.134 1.00 46.62 104 SER A C 1
ATOM 822 O O . SER A 1 104 ? 49.833 -31.918 4.398 1.00 46.62 104 SER A O 1
ATOM 824 N N . PRO A 1 105 ? 52.012 -31.389 4.319 1.00 42.50 105 PRO A N 1
ATOM 825 C CA . PRO A 1 105 ? 52.442 -32.664 4.883 1.00 42.50 105 PRO A CA 1
ATOM 826 C C . PRO A 1 105 ? 52.243 -32.681 6.406 1.00 42.50 105 PRO A C 1
ATOM 828 O O . PRO A 1 105 ? 52.790 -31.848 7.126 1.00 42.50 105 PRO A O 1
ATOM 831 N N . THR A 1 106 ? 51.481 -33.653 6.910 1.00 46.41 106 THR A N 1
ATOM 832 C CA . THR A 1 106 ? 51.368 -33.936 8.347 1.00 46.41 106 THR A CA 1
ATOM 833 C C . THR A 1 106 ? 52.454 -34.936 8.745 1.00 46.41 106 THR A C 1
ATOM 835 O O . THR A 1 106 ? 52.439 -36.083 8.303 1.00 46.41 106 THR A O 1
ATOM 838 N N . VAL A 1 107 ? 53.410 -34.511 9.574 1.00 43.28 107 VAL A N 1
ATOM 839 C CA . VAL A 1 107 ? 54.475 -35.377 10.105 1.00 43.28 107 VAL A CA 1
ATOM 840 C C . VAL A 1 107 ? 53.997 -35.989 11.422 1.00 43.28 107 VAL A C 1
ATOM 842 O O . VAL A 1 107 ? 53.746 -35.262 12.378 1.00 43.28 107 VAL A O 1
ATOM 845 N N . THR A 1 108 ? 53.868 -37.317 11.478 1.00 45.12 108 THR A N 1
ATOM 846 C CA . THR A 1 108 ? 53.584 -38.046 12.727 1.00 45.12 108 THR A CA 1
ATOM 847 C C . THR A 1 108 ? 54.872 -38.694 13.225 1.00 45.12 108 THR A C 1
ATOM 849 O O . THR A 1 108 ? 55.416 -39.582 12.572 1.00 45.12 108 THR A O 1
ATOM 852 N N . THR A 1 109 ? 55.374 -38.231 14.367 1.00 38.78 109 THR A N 1
ATOM 853 C CA . THR A 1 109 ? 56.594 -38.740 15.008 1.00 38.78 109 THR A CA 1
ATOM 854 C C . THR A 1 109 ? 56.235 -39.911 15.924 1.00 38.78 109 THR A C 1
ATOM 856 O O . THR A 1 109 ? 55.427 -39.747 16.834 1.00 38.78 109 THR A O 1
ATOM 859 N N . VAL A 1 110 ? 56.821 -41.089 15.696 1.00 44.03 110 VAL A N 1
ATOM 860 C CA . VAL A 1 110 ? 56.684 -42.266 16.575 1.00 44.03 110 VAL A CA 1
ATOM 861 C C . VAL A 1 110 ? 57.913 -42.396 17.476 1.00 44.03 110 VAL A C 1
ATOM 863 O O . VAL A 1 110 ? 59.039 -42.505 16.996 1.00 44.03 110 VAL A O 1
ATOM 866 N N . GLU A 1 111 ? 57.678 -42.369 18.786 1.00 39.59 111 GLU A N 1
ATOM 867 C CA . GLU A 1 111 ? 58.667 -42.512 19.860 1.00 39.59 111 GLU A CA 1
ATOM 868 C C . GLU A 1 111 ? 58.878 -44.003 20.208 1.00 39.59 111 GLU A C 1
ATOM 870 O O . GLU A 1 111 ? 57.889 -44.711 20.422 1.00 39.59 111 GLU A O 1
ATOM 875 N N . PRO A 1 112 ? 60.119 -44.529 20.274 1.00 42.81 112 PRO A N 1
ATOM 876 C CA . PRO A 1 112 ? 60.348 -45.913 20.681 1.00 42.81 112 PRO A CA 1
ATOM 877 C C . PRO A 1 112 ? 60.543 -46.050 22.203 1.00 42.81 112 PRO A C 1
ATOM 879 O O . PRO A 1 112 ? 61.375 -45.382 22.814 1.00 42.81 112 PRO A O 1
ATOM 882 N N . SER A 1 113 ? 59.788 -46.977 22.797 1.00 41.00 113 SER A N 1
ATOM 883 C CA . SER A 1 113 ? 59.866 -47.402 24.204 1.00 41.00 113 SER A CA 1
ATOM 884 C C . SER A 1 113 ? 61.069 -48.339 24.462 1.00 41.00 113 SER A C 1
ATOM 886 O O . SER A 1 113 ? 61.423 -49.107 23.563 1.00 41.00 113 SER A O 1
ATOM 888 N N . PRO A 1 114 ? 61.706 -48.336 25.656 1.00 50.06 114 PRO A N 1
ATOM 889 C CA . PRO A 1 114 ? 62.904 -49.134 25.918 1.00 50.06 114 PRO A CA 1
ATOM 890 C C . PRO A 1 114 ? 62.603 -50.446 26.663 1.00 50.06 114 PRO A C 1
ATOM 892 O O . PRO A 1 114 ? 61.827 -50.479 27.619 1.00 50.06 114 PRO A O 1
ATOM 895 N N . THR A 1 115 ? 63.279 -51.544 26.307 1.00 39.62 115 THR A N 1
ATOM 896 C CA . THR A 1 115 ? 63.413 -52.735 27.180 1.00 39.62 115 THR A CA 1
ATOM 897 C C . THR A 1 115 ? 64.710 -53.506 26.840 1.00 39.62 115 THR A C 1
ATOM 899 O O . THR A 1 115 ? 65.162 -53.419 25.697 1.00 39.62 115 THR A O 1
ATOM 902 N N . PRO A 1 116 ? 65.378 -54.190 27.802 1.00 48.47 116 PRO A N 1
ATOM 903 C CA . PRO A 1 116 ? 66.830 -54.383 27.764 1.00 48.47 116 PRO A CA 1
ATOM 904 C C . PRO A 1 116 ? 67.318 -55.826 27.494 1.00 48.47 116 PRO A C 1
ATOM 906 O O . PRO A 1 116 ? 66.590 -56.798 27.667 1.00 48.47 116 PRO A O 1
ATOM 909 N N . SER A 1 117 ? 68.636 -55.907 27.255 1.00 34.34 117 SER A N 1
ATOM 910 C CA . SER A 1 117 ? 69.573 -57.028 27.485 1.00 34.34 117 SER A CA 1
ATOM 911 C C . SER A 1 117 ? 70.004 -57.929 26.306 1.00 34.34 117 SER A C 1
ATOM 913 O O . SER A 1 117 ? 69.311 -58.847 25.892 1.00 34.34 117 SER A O 1
ATOM 915 N N . THR A 1 118 ? 71.242 -57.661 25.867 1.00 39.56 118 THR A N 1
ATOM 916 C CA . THR A 1 118 ? 72.403 -58.571 25.720 1.00 39.56 118 THR A CA 1
ATOM 917 C C . THR A 1 118 ? 72.281 -59.873 24.904 1.00 39.56 118 THR A C 1
ATOM 919 O O . THR A 1 118 ? 71.832 -60.890 25.416 1.00 39.56 118 THR A O 1
ATOM 922 N N . LEU A 1 119 ? 72.835 -59.871 23.681 1.00 35.97 119 LEU A N 1
ATOM 923 C CA . LEU A 1 119 ? 74.037 -60.610 23.215 1.00 35.97 119 LEU A CA 1
ATOM 924 C C . LEU A 1 119 ? 74.111 -60.535 21.666 1.00 35.97 119 LEU A C 1
ATOM 926 O O . LEU A 1 119 ? 73.133 -60.753 20.962 1.00 35.97 119 LEU A O 1
ATOM 930 N N . THR A 1 120 ? 75.281 -60.150 21.161 1.00 40.09 120 THR A N 1
ATOM 931 C CA . THR A 1 120 ? 75.700 -59.910 19.760 1.00 40.09 120 THR A CA 1
ATOM 932 C C . THR A 1 120 ? 75.726 -61.172 18.873 1.00 40.09 120 THR A C 1
ATOM 934 O O . THR A 1 120 ? 75.722 -62.276 19.412 1.00 40.09 120 THR A O 1
ATOM 937 N N . PRO A 1 121 ? 76.009 -61.068 17.551 1.00 45.81 121 PRO A N 1
ATOM 938 C CA . PRO A 1 121 ? 75.687 -60.031 16.562 1.00 45.81 121 PRO A CA 1
ATOM 939 C C . PRO A 1 121 ? 74.901 -60.646 15.371 1.00 45.81 121 PRO A C 1
ATOM 941 O O . PRO A 1 121 ? 74.592 -61.834 15.360 1.00 45.81 121 PRO A O 1
ATOM 944 N N . THR A 1 122 ? 74.713 -59.854 14.312 1.00 32.66 122 THR A N 1
ATOM 945 C CA . THR A 1 122 ? 74.623 -60.233 12.878 1.00 32.66 122 THR A CA 1
ATOM 946 C C . THR A 1 122 ? 73.289 -59.912 12.183 1.00 32.66 122 THR A C 1
ATOM 948 O O . THR A 1 122 ? 72.212 -60.292 12.622 1.00 32.66 122 THR A O 1
ATOM 951 N N . ILE A 1 123 ? 73.456 -59.286 11.010 1.00 36.50 123 ILE A N 1
ATOM 952 C CA . ILE A 1 123 ? 72.518 -59.041 9.902 1.00 36.50 123 ILE A CA 1
ATOM 953 C C . ILE A 1 123 ? 71.639 -57.787 10.029 1.00 36.50 123 ILE A C 1
ATOM 955 O O . ILE A 1 123 ? 70.494 -57.799 10.471 1.00 36.50 123 ILE A O 1
ATOM 959 N N . THR A 1 124 ? 72.202 -56.693 9.508 1.00 36.28 124 THR A N 1
ATOM 960 C CA . THR A 1 124 ? 71.489 -55.544 8.940 1.00 36.28 124 THR A CA 1
ATOM 961 C C . THR A 1 124 ? 70.392 -56.019 7.993 1.00 36.28 124 THR A C 1
ATOM 963 O O . THR A 1 124 ? 70.683 -56.497 6.897 1.00 36.28 124 THR A O 1
ATOM 966 N N . THR A 1 125 ? 69.139 -55.852 8.404 1.00 36.38 125 THR A N 1
ATOM 967 C CA . THR A 1 125 ? 67.974 -55.972 7.527 1.00 36.38 125 THR A CA 1
ATOM 968 C C . THR A 1 125 ? 67.290 -54.612 7.527 1.00 36.38 125 THR A C 1
ATOM 970 O O . THR A 1 125 ? 66.849 -54.131 8.568 1.00 36.38 125 THR A O 1
ATOM 973 N N . SER A 1 126 ? 67.304 -53.950 6.373 1.00 36.91 126 SER A N 1
ATOM 974 C CA . SER A 1 126 ? 66.675 -52.654 6.131 1.00 36.91 126 SER A CA 1
ATOM 975 C C . SER A 1 126 ? 65.159 -52.746 6.319 1.00 36.91 126 SER A C 1
ATOM 977 O O . SER A 1 126 ? 64.507 -53.628 5.761 1.00 36.91 126 SER A O 1
ATOM 979 N N . THR A 1 127 ? 64.623 -51.825 7.110 1.00 35.09 127 THR A N 1
ATOM 980 C CA . THR A 1 127 ? 63.203 -51.608 7.394 1.00 35.09 127 THR A CA 1
ATOM 981 C C . THR A 1 127 ? 62.408 -51.230 6.135 1.00 35.09 127 THR A C 1
ATOM 983 O O . THR A 1 127 ? 62.954 -50.567 5.251 1.00 35.09 127 THR A O 1
ATOM 986 N N . PRO A 1 128 ? 61.115 -51.598 6.033 1.00 37.66 128 PRO A N 1
ATOM 987 C CA . PRO A 1 128 ? 60.264 -51.109 4.957 1.00 37.66 128 PRO A CA 1
ATOM 988 C C . PRO A 1 128 ? 60.014 -49.610 5.155 1.00 37.66 128 PRO A C 1
ATOM 990 O O . PRO A 1 128 ? 59.480 -49.180 6.177 1.00 37.66 128 PRO A O 1
ATOM 993 N N . THR A 1 129 ? 60.426 -48.808 4.178 1.00 36.91 129 THR A N 1
ATOM 994 C CA . THR A 1 129 ? 60.026 -47.407 4.057 1.00 36.91 129 THR A CA 1
ATOM 995 C C . THR A 1 129 ? 58.535 -47.365 3.731 1.00 36.91 129 THR A C 1
ATOM 997 O O . THR A 1 129 ? 58.128 -47.770 2.646 1.00 36.91 129 THR A O 1
ATOM 1000 N N . THR A 1 130 ? 57.711 -46.911 4.674 1.00 39.72 130 THR A N 1
ATOM 1001 C CA . THR A 1 130 ? 56.287 -46.657 4.434 1.00 39.72 130 THR A CA 1
ATOM 1002 C C . THR A 1 130 ? 56.155 -45.384 3.601 1.00 39.72 130 THR A C 1
ATOM 1004 O O . THR A 1 130 ? 56.433 -44.285 4.078 1.00 39.72 130 THR A O 1
ATOM 1007 N N . GLU A 1 131 ? 55.779 -45.539 2.336 1.00 41.34 131 GLU A N 1
ATOM 1008 C CA . GLU A 1 131 ? 55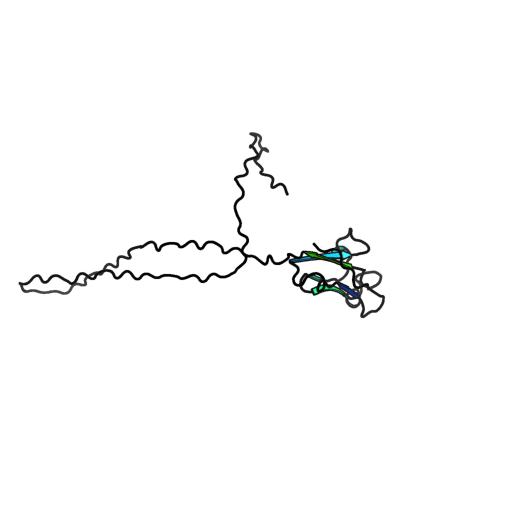.470 -44.440 1.423 1.00 41.34 131 GLU A CA 1
ATOM 1009 C C . GLU A 1 131 ? 54.194 -43.708 1.893 1.00 41.34 131 GLU A C 1
ATOM 1011 O O . GLU A 1 131 ? 53.196 -44.365 2.214 1.00 41.34 131 GLU A O 1
ATOM 1016 N N . PRO A 1 132 ? 54.182 -42.364 1.980 1.00 43.78 132 PRO A N 1
ATOM 1017 C CA . PRO A 1 132 ? 52.986 -41.632 2.370 1.00 43.78 132 PRO A CA 1
ATOM 1018 C C . PRO A 1 132 ? 51.950 -41.715 1.243 1.00 43.78 132 PRO A C 1
ATOM 1020 O O . PRO A 1 132 ? 52.109 -41.121 0.180 1.00 43.78 132 PRO A O 1
ATOM 1023 N N . THR A 1 133 ? 50.856 -42.437 1.484 1.00 41.16 133 THR A N 1
ATOM 1024 C CA . THR A 1 133 ? 49.693 -42.426 0.589 1.00 41.16 133 THR A CA 1
ATOM 1025 C C . THR A 1 133 ? 48.985 -41.076 0.727 1.00 41.16 133 THR A C 1
ATOM 1027 O O . THR A 1 133 ? 48.318 -40.812 1.728 1.00 41.16 133 THR A O 1
ATOM 1030 N N . SER A 1 134 ? 49.134 -40.192 -0.263 1.00 44.12 134 SER A N 1
ATOM 1031 C CA . SER A 1 134 ? 48.374 -38.942 -0.319 1.00 44.12 134 SER A CA 1
ATOM 1032 C C . SER A 1 134 ? 46.910 -39.254 -0.634 1.00 44.12 134 SER A C 1
ATOM 1034 O O . SER A 1 134 ? 46.588 -39.702 -1.735 1.00 44.12 134 SER A O 1
ATOM 1036 N N . THR A 1 135 ? 46.008 -39.014 0.314 1.00 44.03 135 THR A N 1
ATOM 1037 C CA . THR A 1 135 ? 44.565 -39.136 0.065 1.00 44.03 135 THR A CA 1
ATOM 1038 C C . THR A 1 135 ? 44.076 -37.811 -0.520 1.00 44.03 135 THR A C 1
ATOM 1040 O O . THR A 1 135 ? 44.006 -36.807 0.187 1.00 44.03 135 THR A O 1
ATOM 1043 N N . MET A 1 136 ? 43.786 -37.771 -1.823 1.00 44.47 136 MET A N 1
ATOM 1044 C CA . MET A 1 136 ? 43.154 -36.602 -2.441 1.00 44.47 136 MET A CA 1
ATOM 1045 C C . MET A 1 136 ? 41.671 -36.579 -2.069 1.00 44.47 136 MET A C 1
ATOM 1047 O O . MET A 1 136 ? 40.932 -37.500 -2.403 1.00 44.47 136 MET A O 1
ATOM 1051 N N . THR A 1 137 ? 41.234 -35.524 -1.381 1.00 44.75 137 THR A N 1
ATOM 1052 C CA . THR A 1 137 ? 39.811 -35.308 -1.087 1.00 44.75 137 THR A CA 1
ATOM 1053 C C . THR A 1 137 ? 39.295 -34.246 -2.051 1.00 44.75 137 THR A C 1
ATOM 1055 O O . THR A 1 137 ? 39.587 -33.064 -1.889 1.00 44.75 137 THR A O 1
ATOM 1058 N N . THR A 1 138 ? 38.580 -34.658 -3.097 1.00 44.34 138 THR A N 1
ATOM 1059 C CA . THR A 1 138 ? 37.953 -33.737 -4.055 1.00 44.34 138 THR A CA 1
ATOM 1060 C C . THR A 1 138 ? 36.553 -33.384 -3.560 1.00 44.34 138 THR A C 1
ATOM 1062 O O . THR A 1 138 ? 35.615 -34.165 -3.710 1.00 44.34 138 THR A O 1
ATOM 1065 N N . THR A 1 139 ? 36.383 -32.208 -2.956 1.00 48.88 139 THR A N 1
ATOM 1066 C CA . THR A 1 139 ? 35.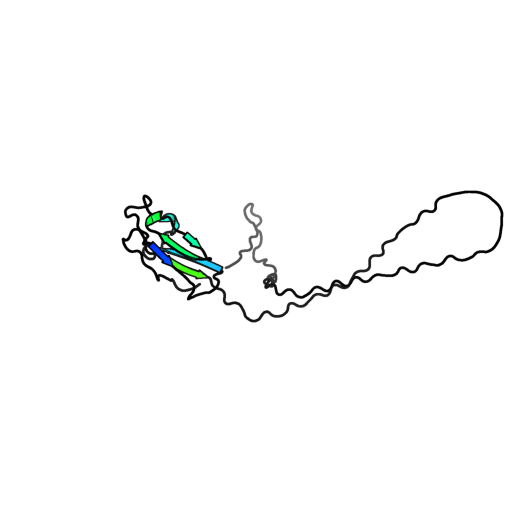051 -31.663 -2.661 1.00 48.88 139 THR A CA 1
ATOM 1067 C C . THR A 1 139 ? 34.434 -31.128 -3.951 1.00 48.88 139 THR A C 1
ATOM 1069 O O . THR A 1 139 ? 34.836 -30.078 -4.447 1.00 48.88 139 THR A O 1
ATOM 1072 N N . THR A 1 140 ? 33.469 -31.860 -4.510 1.00 46.88 140 THR A N 1
ATOM 1073 C CA . THR A 1 140 ? 32.665 -31.397 -5.651 1.00 46.88 140 THR A CA 1
ATOM 1074 C C . THR A 1 140 ? 31.502 -30.578 -5.098 1.00 46.88 140 THR A C 1
ATOM 1076 O O . THR A 1 140 ? 30.596 -31.144 -4.488 1.00 46.88 140 THR A O 1
ATOM 1079 N N . SER A 1 141 ? 31.529 -29.253 -5.254 1.00 51.41 141 SER A N 1
ATOM 1080 C CA . SER A 1 141 ? 30.380 -28.402 -4.940 1.00 51.41 141 SER A CA 1
ATOM 1081 C C . SER A 1 141 ? 29.383 -28.445 -6.099 1.00 51.41 141 SER A C 1
ATOM 1083 O O . SER A 1 141 ? 29.704 -28.136 -7.244 1.00 51.41 141 SER A O 1
ATOM 1085 N N . THR A 1 142 ? 28.153 -28.864 -5.812 1.00 46.16 142 THR A N 1
ATOM 1086 C CA . THR A 1 142 ? 27.027 -28.752 -6.744 1.00 46.16 142 THR A CA 1
ATOM 1087 C C . THR A 1 142 ? 26.672 -27.276 -6.944 1.00 46.16 142 THR A C 1
ATOM 1089 O O . THR A 1 142 ? 26.605 -26.554 -5.945 1.00 46.16 142 THR A O 1
ATOM 1092 N N . PRO A 1 143 ? 26.404 -26.803 -8.174 1.00 48.09 143 PRO A N 1
ATOM 1093 C CA . PRO A 1 143 ? 25.966 -25.430 -8.388 1.00 48.09 143 PRO A CA 1
ATOM 1094 C C . PRO A 1 143 ? 24.573 -25.241 -7.775 1.00 48.09 143 PRO A C 1
ATOM 1096 O O . PRO A 1 143 ? 23.577 -25.745 -8.289 1.00 48.09 143 PRO A O 1
ATOM 1099 N N . SER A 1 144 ? 24.497 -24.529 -6.652 1.00 48.03 144 SER A N 1
ATOM 1100 C CA . SER A 1 144 ? 23.237 -24.022 -6.117 1.00 48.03 144 SER A CA 1
ATOM 1101 C C . SER A 1 144 ? 22.884 -22.727 -6.842 1.00 48.03 144 SER A C 1
ATOM 1103 O O . SER A 1 144 ? 23.621 -21.745 -6.760 1.00 48.03 144 SER A O 1
ATOM 1105 N N . THR A 1 145 ? 21.753 -22.714 -7.540 1.00 49.69 145 THR A N 1
ATOM 1106 C CA . THR A 1 145 ? 21.179 -21.521 -8.172 1.00 49.69 145 THR A CA 1
ATOM 1107 C C . THR A 1 145 ? 20.592 -20.596 -7.100 1.00 49.69 145 THR A C 1
ATOM 1109 O O . THR A 1 145 ? 19.379 -20.518 -6.936 1.00 49.69 145 THR A O 1
ATOM 1112 N N . SER A 1 146 ? 21.437 -19.917 -6.321 1.00 53.00 146 SER A N 1
ATOM 1113 C CA . SER A 1 146 ? 20.998 -18.766 -5.526 1.00 53.00 146 SER A CA 1
ATOM 1114 C C . SER A 1 146 ? 21.364 -17.488 -6.267 1.00 53.00 146 SER A C 1
ATOM 1116 O O . SER A 1 146 ? 22.541 -17.246 -6.540 1.00 53.00 146 SER A O 1
ATOM 1118 N N . CYS A 1 147 ? 20.359 -16.672 -6.576 1.00 54.53 147 CYS A N 1
ATOM 1119 C CA . CYS A 1 147 ? 20.521 -15.330 -7.119 1.00 54.53 147 CYS A CA 1
ATOM 1120 C C . CYS A 1 147 ? 21.127 -14.423 -6.040 1.00 54.53 147 CYS A C 1
ATOM 1122 O O . CYS A 1 147 ? 20.409 -13.740 -5.316 1.00 54.53 147 CYS A O 1
ATOM 1124 N N . VAL A 1 148 ? 22.448 -14.454 -5.894 1.00 58.47 148 VAL A N 1
ATOM 1125 C CA . VAL A 1 148 ? 23.177 -13.434 -5.137 1.00 58.47 148 VAL A CA 1
ATOM 1126 C C . VAL A 1 148 ? 23.552 -12.345 -6.140 1.00 58.47 148 VAL A C 1
ATOM 1128 O O . VAL A 1 148 ? 24.096 -12.687 -7.195 1.00 58.47 148 VAL A O 1
ATOM 1131 N N . PRO A 1 149 ? 23.250 -11.059 -5.885 1.00 53.66 149 PRO A N 1
ATOM 1132 C CA . PRO A 1 149 ? 23.709 -9.992 -6.761 1.00 53.66 149 PRO A CA 1
ATOM 1133 C C . PRO A 1 149 ? 25.231 -10.080 -6.886 1.00 53.66 149 PRO A C 1
ATOM 1135 O O . PRO A 1 149 ? 25.947 -10.201 -5.890 1.00 53.66 149 PRO A O 1
ATOM 1138 N N . VAL A 1 150 ? 25.728 -10.052 -8.121 1.00 60.31 150 VAL A N 1
ATOM 1139 C CA . VAL A 1 150 ? 27.164 -9.941 -8.371 1.00 60.31 150 VAL A CA 1
ATOM 1140 C C . VAL A 1 150 ? 27.553 -8.507 -8.034 1.00 60.31 150 VAL A C 1
ATOM 1142 O O . VAL A 1 150 ? 27.419 -7.598 -8.849 1.00 60.31 150 VAL A O 1
ATOM 1145 N N . CYS A 1 151 ? 27.979 -8.302 -6.792 1.00 64.56 151 CYS A N 1
ATOM 1146 C CA . CYS A 1 151 ? 28.497 -7.027 -6.328 1.00 64.56 151 CYS A CA 1
ATOM 1147 C C . CYS A 1 151 ? 29.918 -6.856 -6.867 1.00 64.56 151 CYS A C 1
ATOM 1149 O O . CYS A 1 151 ? 30.849 -7.517 -6.405 1.00 64.56 151 CYS A O 1
ATOM 1151 N N . ASN A 1 152 ? 30.085 -5.967 -7.841 1.00 75.06 152 ASN A N 1
ATOM 1152 C CA . ASN A 1 152 ? 31.399 -5.472 -8.226 1.00 75.06 152 ASN A CA 1
ATOM 1153 C C . ASN A 1 152 ? 31.674 -4.183 -7.461 1.00 75.06 152 ASN A C 1
ATOM 1155 O O . ASN A 1 152 ? 30.798 -3.327 -7.345 1.00 75.06 152 ASN A O 1
ATOM 1159 N N . TRP A 1 153 ? 32.899 -4.042 -6.962 1.00 67.75 153 TRP A N 1
ATOM 1160 C CA . TRP A 1 153 ? 33.357 -2.765 -6.436 1.00 67.75 153 TRP A CA 1
ATOM 1161 C C . TRP A 1 153 ? 33.284 -1.714 -7.541 1.00 67.75 153 TRP A C 1
ATOM 1163 O O . TRP A 1 153 ? 33.700 -1.965 -8.677 1.00 67.75 153 TRP A O 1
ATOM 1173 N N . THR A 1 154 ? 32.784 -0.528 -7.206 1.00 71.50 154 THR A N 1
ATOM 1174 C CA . THR A 1 154 ? 33.062 0.648 -8.025 1.00 71.50 154 THR A CA 1
ATOM 1175 C C . THR A 1 154 ? 34.574 0.878 -8.052 1.00 71.50 154 THR A C 1
ATOM 1177 O O . THR A 1 154 ? 35.318 0.362 -7.212 1.00 71.50 154 THR A O 1
ATOM 1180 N N . GLY A 1 155 ? 35.054 1.679 -9.002 1.00 77.12 155 GLY A N 1
ATOM 1181 C CA . GLY A 1 155 ? 36.398 2.237 -8.866 1.00 77.12 155 GLY A CA 1
ATOM 1182 C C . GLY A 1 155 ? 36.549 2.978 -7.530 1.00 77.12 155 GLY A C 1
ATOM 1183 O O . GLY A 1 155 ? 35.555 3.365 -6.910 1.00 77.12 155 GLY A O 1
ATOM 1184 N N . TRP A 1 156 ? 37.793 3.171 -7.092 1.00 80.31 156 TRP A N 1
ATOM 1185 C CA . TRP A 1 156 ? 38.089 4.033 -5.949 1.00 80.31 156 TRP A CA 1
ATOM 1186 C C . TRP A 1 156 ? 37.530 5.440 -6.209 1.00 80.31 156 TRP A C 1
ATOM 1188 O O . TRP A 1 156 ? 37.853 6.043 -7.233 1.00 80.31 156 TRP A O 1
ATOM 1198 N N . LEU A 1 157 ? 36.692 5.940 -5.298 1.00 75.38 157 LEU A N 1
ATOM 1199 C CA . LEU A 1 157 ? 36.262 7.339 -5.273 1.00 75.38 157 LEU A CA 1
ATOM 1200 C C . LEU A 1 157 ? 37.259 8.122 -4.408 1.00 75.38 157 LEU A C 1
ATOM 1202 O O . LEU A 1 157 ? 37.440 7.801 -3.238 1.00 75.38 157 LEU A O 1
ATOM 1206 N N . ASP A 1 158 ? 37.931 9.096 -5.018 1.00 74.56 158 ASP A N 1
ATOM 1207 C CA . ASP A 1 158 ? 38.869 10.034 -4.378 1.00 74.56 158 ASP A CA 1
ATOM 1208 C C . ASP A 1 158 ? 38.639 11.425 -4.990 1.00 74.56 158 ASP A C 1
ATOM 1210 O O . ASP A 1 158 ? 39.481 11.974 -5.711 1.00 74.56 158 ASP A O 1
ATOM 1214 N N . SER A 1 159 ? 37.418 11.939 -4.816 1.00 72.81 159 SER A N 1
ATOM 1215 C CA . SER A 1 159 ? 37.002 13.223 -5.389 1.00 72.81 159 SER A CA 1
ATOM 1216 C C . SER A 1 159 ? 37.224 14.376 -4.415 1.00 72.81 159 SER A C 1
ATOM 1218 O O . SER A 1 159 ? 37.475 15.503 -4.855 1.00 72.81 159 SER A O 1
ATOM 1220 N N . ALA A 1 160 ? 37.166 14.123 -3.104 1.00 71.50 160 ALA A N 1
ATOM 1221 C CA . ALA A 1 160 ? 37.431 15.135 -2.094 1.00 71.50 160 ALA A CA 1
ATOM 1222 C C . ALA A 1 160 ? 38.917 15.169 -1.705 1.00 71.50 160 ALA A C 1
ATOM 1224 O O . ALA A 1 160 ? 39.637 14.176 -1.748 1.00 71.50 160 ALA A O 1
ATOM 1225 N N . LYS A 1 161 ? 39.404 16.350 -1.314 1.00 74.88 161 LYS A N 1
ATOM 1226 C CA . LYS A 1 161 ? 40.732 16.514 -0.707 1.00 74.88 161 LYS A CA 1
ATOM 1227 C C . LYS A 1 161 ? 40.562 17.125 0.679 1.00 74.88 161 LYS A C 1
ATOM 1229 O O . LYS A 1 161 ? 39.832 18.112 0.798 1.00 74.88 161 LYS A O 1
ATOM 1234 N N . PRO A 1 162 ? 41.230 16.587 1.714 1.00 73.88 162 PRO A N 1
ATOM 1235 C CA . PRO A 1 162 ? 41.118 17.135 3.056 1.00 73.88 162 PRO A CA 1
ATOM 1236 C C . PRO A 1 162 ? 41.712 18.548 3.100 1.00 73.88 162 PRO A C 1
ATOM 1238 O O . PRO A 1 162 ? 42.699 18.853 2.424 1.00 73.88 162 PRO A O 1
ATOM 1241 N N . ASN A 1 163 ? 41.122 19.418 3.917 1.00 66.94 163 ASN A N 1
ATOM 1242 C CA . ASN A 1 163 ? 41.626 20.769 4.155 1.00 66.94 163 ASN A CA 1
ATOM 1243 C C . ASN A 1 163 ? 42.287 20.828 5.541 1.00 66.94 163 ASN A C 1
ATOM 1245 O O . ASN A 1 163 ? 41.765 20.270 6.497 1.00 66.94 163 ASN A O 1
ATOM 1249 N N . PHE A 1 164 ? 43.396 21.555 5.693 1.00 68.75 164 PHE A N 1
ATOM 1250 C CA . PHE A 1 164 ? 44.182 21.666 6.935 1.00 68.75 164 PHE A CA 1
ATOM 1251 C C . PHE A 1 164 ? 43.492 22.447 8.078 1.00 68.75 164 PHE A C 1
ATOM 1253 O O . PHE A 1 164 ? 44.150 22.957 8.986 1.00 68.75 164 PHE A O 1
ATOM 1260 N N . THR A 1 165 ? 42.167 22.568 8.048 1.00 70.31 165 THR A N 1
ATOM 1261 C CA . THR A 1 165 ? 41.368 23.223 9.091 1.00 70.31 165 THR A CA 1
ATOM 1262 C C . THR A 1 165 ? 40.834 22.181 10.074 1.00 70.31 165 THR A C 1
ATOM 1264 O O . THR A 1 165 ? 40.629 21.031 9.704 1.00 70.31 165 THR A O 1
ATOM 1267 N N . LYS A 1 166 ? 40.582 22.565 11.337 1.00 63.72 166 LYS A N 1
ATOM 1268 C CA . LYS A 1 166 ? 40.070 21.636 12.371 1.00 63.72 166 LYS A CA 1
ATOM 1269 C C . LYS A 1 166 ? 38.730 20.972 12.013 1.00 63.72 166 LYS A C 1
ATOM 1271 O O . LYS A 1 166 ? 38.398 19.956 12.610 1.00 63.72 166 LYS A O 1
ATOM 1276 N N . GLU A 1 167 ? 37.989 21.549 11.071 1.00 65.81 167 GLU A N 1
ATOM 1277 C CA . GLU A 1 167 ? 36.680 21.084 10.594 1.00 65.81 167 GLU A CA 1
ATOM 1278 C C . GLU A 1 167 ? 36.751 20.467 9.178 1.00 65.81 167 GLU A C 1
ATOM 1280 O O . GLU A 1 167 ? 35.745 19.988 8.664 1.00 65.81 167 GLU A O 1
ATOM 1285 N N . GLY A 1 168 ? 37.922 20.471 8.527 1.00 60.41 168 GLY A N 1
ATOM 1286 C CA . GLY A 1 168 ? 38.095 20.051 7.134 1.00 60.41 168 GLY A CA 1
ATOM 1287 C C . GLY A 1 168 ? 38.403 18.562 6.982 1.00 60.41 168 GLY A C 1
ATOM 1288 O O . GLY A 1 168 ? 39.569 18.186 6.908 1.00 60.41 168 GLY A O 1
ATOM 1289 N N . GLY A 1 169 ? 37.372 17.722 6.909 1.00 69.81 169 GLY A N 1
ATOM 1290 C CA . GLY A 1 169 ? 37.507 16.304 6.545 1.00 69.81 169 GLY A CA 1
ATOM 1291 C C . GLY A 1 169 ? 37.522 16.058 5.031 1.00 69.81 169 GLY A C 1
ATOM 1292 O O . GLY A 1 169 ? 37.201 16.950 4.245 1.00 69.81 169 GLY A O 1
ATOM 1293 N N . ASP A 1 170 ? 37.880 14.842 4.624 1.00 77.69 170 ASP A N 1
ATOM 1294 C CA . ASP A 1 170 ? 37.599 14.281 3.303 1.00 77.69 170 ASP A CA 1
ATOM 1295 C C . ASP A 1 170 ? 36.270 13.510 3.351 1.00 77.69 170 ASP A C 1
ATOM 1297 O O . ASP A 1 170 ? 36.090 12.588 4.144 1.00 77.69 170 ASP A O 1
ATOM 1301 N N . ILE A 1 171 ? 35.290 13.926 2.545 1.00 73.25 171 ILE A N 1
ATOM 1302 C CA . ILE A 1 171 ? 33.998 13.236 2.448 1.00 73.25 171 ILE A CA 1
ATOM 1303 C C . ILE A 1 171 ? 33.716 12.863 0.996 1.00 73.25 171 ILE A C 1
ATOM 1305 O O . ILE A 1 171 ? 33.627 13.725 0.126 1.00 73.25 171 ILE A O 1
ATOM 1309 N N . GLU A 1 172 ? 33.542 11.570 0.740 1.00 77.81 172 GLU A N 1
ATOM 1310 C CA . GLU A 1 172 ? 33.114 11.070 -0.565 1.00 77.81 172 GLU A CA 1
ATOM 1311 C C . GLU A 1 172 ? 31.584 10.996 -0.576 1.00 77.81 172 GLU A C 1
ATOM 1313 O O . GLU A 1 172 ? 30.978 10.200 0.146 1.00 77.81 172 GLU A O 1
ATOM 1318 N N . ALA A 1 173 ? 30.941 11.867 -1.354 1.00 73.69 173 ALA A N 1
ATOM 1319 C CA . ALA A 1 173 ? 29.493 11.848 -1.509 1.00 73.69 173 ALA A CA 1
ATOM 1320 C C . ALA A 1 173 ? 29.092 10.747 -2.498 1.00 73.69 173 ALA A C 1
ATOM 1322 O O . ALA A 1 173 ? 29.558 10.717 -3.636 1.00 73.69 173 ALA A O 1
ATOM 1323 N N . ILE A 1 174 ? 28.203 9.855 -2.066 1.00 73.69 174 ILE A N 1
ATOM 1324 C CA . ILE A 1 174 ? 27.528 8.913 -2.958 1.00 73.69 174 ILE A CA 1
ATOM 1325 C C . ILE A 1 174 ? 26.385 9.704 -3.605 1.00 73.69 174 ILE A C 1
ATOM 1327 O O . ILE A 1 174 ? 25.334 9.874 -2.988 1.00 73.69 174 ILE A O 1
ATOM 1331 N N . GLU A 1 175 ? 26.611 10.281 -4.789 1.00 63.34 175 GLU A N 1
ATOM 1332 C CA . GLU A 1 175 ? 25.510 10.858 -5.574 1.00 63.34 175 GLU A CA 1
ATOM 1333 C C . GLU A 1 175 ? 24.505 9.750 -5.919 1.00 63.34 175 GLU A C 1
ATOM 1335 O O . GLU A 1 175 ? 24.894 8.649 -6.316 1.00 63.34 175 GLU A O 1
ATOM 1340 N N . ASN A 1 176 ? 23.221 10.048 -5.707 1.00 44.16 176 ASN A N 1
ATOM 1341 C CA . ASN A 1 176 ? 22.090 9.149 -5.924 1.00 44.16 176 ASN A CA 1
ATOM 1342 C C . ASN A 1 176 ? 21.400 9.439 -7.255 1.00 44.16 176 ASN A C 1
ATOM 1344 O O . ASN A 1 176 ? 21.024 10.615 -7.457 1.00 44.16 176 ASN A O 1
#

Foldseek 3Di:
DDPKFQPFFWDQDQATAGFTDCVVPAPFFPDKDKAFPVCRPDHPVVLQFDWDADRVGGIDGGLPRQVPRDDRSYYGRMIMDTHDDDDPPDDDDDDDDDDDDDDDDDDDDDDDDDDDDDDDDDDDDDDDDDDDDDDDDDDDDDDDPDPDPPDDDDPDDDPFDFDPDPPTDGDRDPDD

Sequence (176 aa):
WSDWINGHHPSGGSDDGDWETFDHVCTAPLDIECRSATEPHLSWRELGQETQCNVSFGFICKNEDQFGKGPFAVCYDYEIRVYCCEKMDWCAPTPTTTTSPQSSPTVTTVEPSPTPSTLTPTITTSTPTTEPTSTMTTTTSTPSTSCVPVCNWTGWLDSAKPNFTKEGGDIEAIEN

Secondary structure (DSSP, 8-state):
-PPPB------S-TT-EEEE--TTT-SS-SEEEEEESS-TTS-GGGG---EEEETTTEEEEEGGGGTTTSSSSSPPPEEEEEE-PPP-S-PPPPP----PPPP-----PPPPPP-----------PPP-----------------------PPPPPP------SSTT---------

Radius of gyration: 35.99 Å; chains: 1; bounding box: 98×84×45 Å